Protein AF-A0A843CC40-F1 (afdb_monomer)

Mean predicted aligned error: 7.05 Å

Secondary structure (DSSP, 8-state):
-HHHHHHHHHHHHHHHHHHHHHHHTT-HHHHHHHHHHHHHHHHHHHHHHHHS-------TTS----

Sequence (66 aa):
MEEDIQRWWDRATEDLETAKFNFRGKKYRAAAFFSQQATEKALKALYIKRFRKLKRLTISSYWQPN

Foldseek 3Di:
DLVQLVVLQVQLVVLQVQLVVCVVVVVNVSNVVSPVSSVVSNVQSVCCVVPVDDPDPDPPPPDDDD

Nearest PDB structures (foldseek):
  7pf9-assembly1_A  TM=9.658E-01  e=3.690E+00  Synechococcus sp. CC9311
  6son-assembly1_A  TM=9.634E-01  e=4.164E+00  Synechococcus sp. CC9311
  6soq-assembly1_A  TM=9.596E-01  e=4.423E+00  Synechococcus sp. CC9311
  4toc-assembly1_I  TM=8.100E-01  e=7.614E+00  Pseudomonas aeruginosa PAO1
  7zss-assembly1_P  TM=7.343E-01  e=9.125E+00  Drosophila melanogaster

Radius of gyration: 15.64 Å; Cα contacts (8 Å, |Δi|>4): 55; chains: 1; bounding box: 32×29×46 Å

Structure (mmCIF, N/CA/C/O backbone):
data_AF-A0A843CC40-F1
#
_entry.id   AF-A0A843CC40-F1
#
loop_
_atom_site.group_PDB
_atom_site.id
_atom_site.type_symbol
_atom_site.label_atom_id
_atom_site.label_alt_id
_atom_site.label_comp_id
_atom_site.label_asym_id
_atom_site.label_entity_id
_atom_site.label_seq_id
_atom_site.pdbx_PDB_ins_code
_atom_site.Cartn_x
_atom_site.Cartn_y
_atom_site.Cartn_z
_atom_site.occupancy
_atom_site.B_iso_or_equiv
_atom_site.auth_seq_id
_atom_site.auth_comp_id
_atom_site.auth_asym_id
_atom_site.auth_atom_id
_atom_site.pdbx_PDB_model_num
ATOM 1 N N . MET A 1 1 ? 15.928 1.330 -13.574 1.00 68.56 1 MET A N 1
ATOM 2 C CA . MET A 1 1 ? 15.080 0.117 -13.703 1.00 68.56 1 MET A CA 1
ATOM 3 C C . MET A 1 1 ? 15.059 -0.692 -12.417 1.00 68.56 1 MET A C 1
ATOM 5 O O . MET A 1 1 ? 13.980 -0.884 -11.878 1.00 68.56 1 MET A O 1
ATOM 9 N N . GLU A 1 2 ? 16.204 -1.151 -11.908 1.00 74.94 2 GLU A N 1
ATOM 10 C CA . GLU A 1 2 ? 16.260 -1.859 -10.615 1.00 74.94 2 GLU A CA 1
ATOM 11 C C . GLU A 1 2 ? 15.929 -0.918 -9.445 1.00 74.94 2 GLU A C 1
ATOM 13 O O . GLU A 1 2 ? 15.063 -1.227 -8.631 1.00 74.94 2 GLU A O 1
ATOM 18 N N . GLU A 1 3 ? 16.462 0.307 -9.486 1.00 80.00 3 GLU A N 1
ATOM 19 C CA . GLU A 1 3 ? 16.061 1.410 -8.599 1.00 80.00 3 GLU A CA 1
ATOM 20 C C . GLU A 1 3 ? 14.559 1.735 -8.681 1.00 80.00 3 GLU A C 1
ATOM 22 O O . GLU A 1 3 ? 13.929 2.022 -7.667 1.00 80.00 3 GLU A O 1
ATOM 27 N N . ASP A 1 4 ? 13.940 1.639 -9.866 1.00 85.56 4 ASP A N 1
ATOM 28 C CA . ASP A 1 4 ? 12.499 1.878 -10.019 1.00 85.56 4 ASP A CA 1
ATOM 29 C C . ASP A 1 4 ? 11.671 0.770 -9.364 1.00 85.56 4 ASP A C 1
ATOM 31 O O . ASP A 1 4 ? 10.642 1.053 -8.753 1.00 85.56 4 ASP A O 1
ATOM 35 N N . ILE A 1 5 ? 12.108 -0.490 -9.487 1.00 92.88 5 ILE A N 1
ATOM 36 C CA . ILE A 1 5 ? 11.462 -1.638 -8.834 1.00 92.88 5 ILE A CA 1
ATOM 37 C C . ILE A 1 5 ? 11.525 -1.457 -7.320 1.00 92.88 5 ILE A C 1
ATOM 39 O O . ILE A 1 5 ? 10.485 -1.554 -6.668 1.00 92.88 5 ILE A O 1
ATOM 43 N N . GLN A 1 6 ? 12.711 -1.147 -6.786 1.00 95.31 6 GLN A N 1
ATOM 44 C CA . GLN A 1 6 ? 12.900 -0.932 -5.355 1.00 95.31 6 GLN A CA 1
ATOM 45 C C . GLN A 1 6 ? 12.042 0.234 -4.861 1.00 95.31 6 GLN A C 1
ATOM 47 O O . GLN A 1 6 ? 11.279 0.081 -3.918 1.00 95.31 6 GLN A O 1
ATOM 52 N N . ARG A 1 7 ? 12.028 1.353 -5.588 1.00 95.81 7 ARG A N 1
ATOM 53 C CA . ARG A 1 7 ? 11.184 2.506 -5.260 1.00 95.81 7 ARG A CA 1
ATOM 54 C C . ARG A 1 7 ? 9.690 2.169 -5.211 1.00 95.81 7 ARG A C 1
ATOM 56 O O . ARG A 1 7 ? 8.975 2.682 -4.352 1.00 95.81 7 ARG A O 1
ATOM 63 N N . TRP A 1 8 ? 9.175 1.366 -6.148 1.00 96.25 8 TRP A N 1
ATOM 64 C CA . TRP A 1 8 ? 7.768 0.938 -6.110 1.00 96.25 8 TRP A CA 1
ATOM 65 C C . TRP A 1 8 ? 7.492 -0.023 -4.954 1.00 96.25 8 TRP A C 1
ATOM 67 O O . TRP A 1 8 ? 6.419 0.052 -4.357 1.00 96.25 8 TRP A O 1
ATOM 77 N N . TRP A 1 9 ? 8.451 -0.889 -4.633 1.00 97.62 9 TRP A N 1
ATOM 78 C CA . TRP A 1 9 ? 8.371 -1.811 -3.507 1.00 97.62 9 TRP A CA 1
ATOM 79 C C . TRP A 1 9 ? 8.380 -1.092 -2.151 1.00 97.62 9 TRP A C 1
ATOM 81 O O . TRP A 1 9 ? 7.534 -1.376 -1.30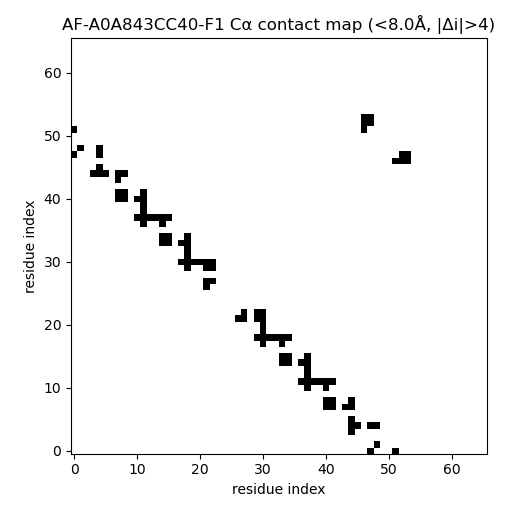2 1.00 97.62 9 TRP A O 1
ATOM 91 N N . ASP A 1 10 ? 9.263 -0.111 -1.969 1.00 98.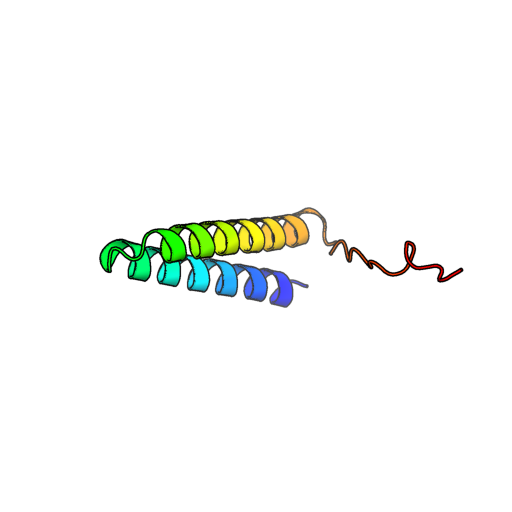25 10 ASP A N 1
ATOM 92 C CA 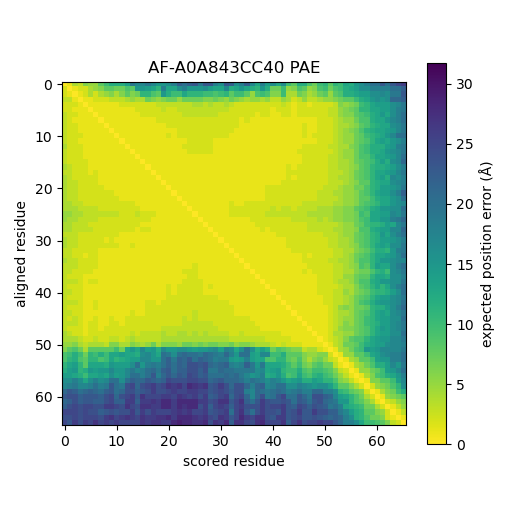. ASP A 1 10 ? 9.355 0.680 -0.739 1.00 98.25 10 ASP A CA 1
ATOM 93 C C . ASP A 1 10 ? 8.047 1.435 -0.489 1.00 98.25 10 ASP A C 1
ATOM 95 O O . ASP A 1 10 ? 7.449 1.314 0.578 1.00 98.25 10 ASP A O 1
ATOM 99 N N . ARG A 1 11 ? 7.505 2.092 -1.523 1.00 98.25 11 ARG A N 1
ATOM 100 C CA . ARG A 1 11 ? 6.194 2.762 -1.447 1.00 98.25 11 ARG A CA 1
ATOM 101 C C . ARG A 1 11 ? 5.052 1.804 -1.121 1.00 98.25 11 ARG A C 1
ATOM 103 O O . ARG A 1 11 ? 4.152 2.160 -0.3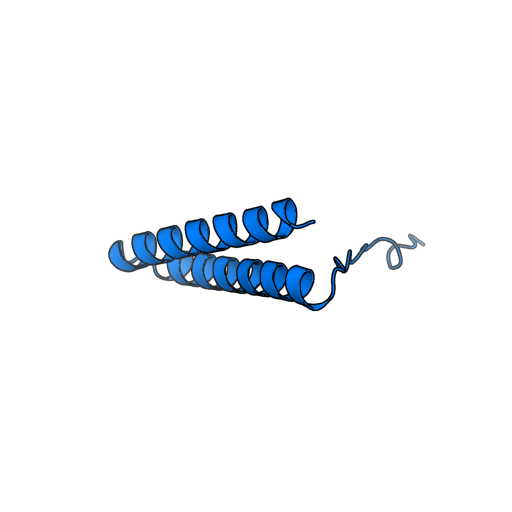70 1.00 98.25 11 ARG A O 1
ATOM 110 N N . ALA A 1 12 ? 5.062 0.598 -1.692 1.00 98.56 12 ALA A N 1
ATOM 111 C CA . ALA A 1 12 ? 4.059 -0.417 -1.372 1.00 98.56 12 ALA A CA 1
ATOM 112 C C . ALA A 1 12 ? 4.131 -0.834 0.106 1.00 98.56 12 ALA A C 1
ATOM 114 O O . ALA A 1 12 ? 3.103 -1.057 0.744 1.00 98.56 12 ALA A O 1
ATOM 115 N N . THR A 1 13 ? 5.346 -0.911 0.648 1.00 98.62 13 THR A N 1
ATOM 116 C CA . THR A 1 13 ? 5.597 -1.253 2.050 1.00 98.62 13 THR A CA 1
ATOM 117 C C . THR A 1 13 ? 5.144 -0.125 2.982 1.00 98.62 13 THR A C 1
ATOM 119 O O . THR A 1 13 ? 4.448 -0.390 3.960 1.00 98.62 13 THR A O 1
ATOM 122 N N . GLU A 1 14 ? 5.444 1.133 2.650 1.00 98.69 14 GLU A N 1
ATOM 123 C CA . GLU A 1 14 ? 4.956 2.316 3.377 1.00 98.69 14 GLU A CA 1
ATOM 124 C C . GLU A 1 14 ? 3.419 2.391 3.405 1.00 98.69 14 GLU A C 1
ATOM 126 O O . GLU A 1 14 ? 2.818 2.632 4.459 1.00 98.69 14 GLU A O 1
ATOM 131 N N . ASP A 1 15 ? 2.762 2.129 2.270 1.00 98.81 15 ASP A N 1
ATOM 132 C CA . ASP A 1 15 ? 1.299 2.072 2.193 1.00 98.81 15 ASP A CA 1
ATOM 133 C C . ASP A 1 15 ? 0.735 0.951 3.077 1.00 98.81 15 ASP A C 1
ATOM 135 O O . ASP A 1 15 ? -0.265 1.146 3.770 1.00 98.81 15 ASP A O 1
ATOM 139 N N . LEU A 1 16 ? 1.382 -0.219 3.110 1.00 98.81 16 LEU A N 1
ATOM 140 C CA . LEU A 1 16 ? 0.958 -1.329 3.961 1.00 98.81 16 LEU A CA 1
ATOM 141 C C . LEU A 1 16 ? 1.085 -0.985 5.4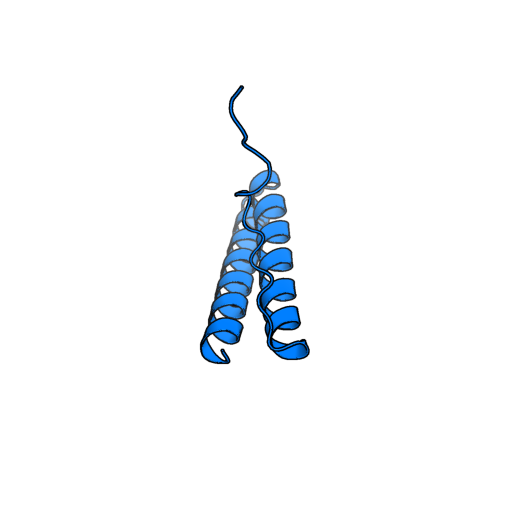52 1.00 98.81 16 LEU A C 1
ATOM 143 O O . LEU A 1 16 ? 0.173 -1.274 6.231 1.00 98.81 16 LEU A O 1
ATOM 147 N N . GLU A 1 17 ? 2.178 -0.345 5.865 1.00 98.81 17 GLU A N 1
ATOM 148 C CA . GLU A 1 17 ? 2.338 0.112 7.250 1.00 98.81 17 GLU A CA 1
ATOM 149 C C . GLU A 1 17 ? 1.297 1.175 7.618 1.00 98.81 17 GLU A C 1
ATOM 151 O O . GLU A 1 17 ? 0.687 1.115 8.693 1.00 98.81 17 GLU A O 1
ATOM 156 N N . THR A 1 18 ? 0.985 2.074 6.684 1.00 98.75 18 THR A N 1
ATOM 157 C CA . THR A 1 18 ? -0.092 3.057 6.838 1.00 98.75 18 THR A CA 1
ATOM 158 C C . THR A 1 18 ? -1.459 2.377 6.965 1.00 98.75 18 THR A C 1
ATOM 160 O O . THR A 1 18 ? -2.272 2.760 7.815 1.00 98.75 18 THR A O 1
ATOM 163 N N . ALA A 1 19 ? -1.727 1.328 6.181 1.00 98.81 19 ALA A N 1
ATOM 164 C CA . ALA A 1 19 ? -2.952 0.540 6.283 1.00 98.81 19 ALA A CA 1
ATOM 165 C C . ALA A 1 19 ? -3.080 -0.133 7.657 1.00 98.81 19 ALA A C 1
ATOM 167 O O . ALA A 1 19 ? -4.128 -0.026 8.301 1.00 98.81 19 ALA A O 1
ATOM 168 N N . LYS A 1 20 ? -2.001 -0.760 8.149 1.00 98.88 20 LYS A N 1
ATOM 169 C CA . LYS A 1 20 ? -1.949 -1.390 9.479 1.00 98.88 20 LYS A CA 1
ATOM 170 C C . LYS A 1 20 ? -2.171 -0.375 10.602 1.00 98.88 20 LYS A C 1
ATOM 172 O O . LYS A 1 20 ? -2.933 -0.652 11.530 1.00 98.88 20 LYS A O 1
ATOM 177 N N . PHE A 1 21 ? -1.541 0.799 10.523 1.00 98.81 21 PHE A N 1
ATOM 178 C CA . PHE A 1 21 ? -1.740 1.880 11.492 1.00 98.81 21 PHE A CA 1
ATOM 179 C C . PHE A 1 21 ? -3.205 2.336 11.532 1.00 98.81 21 PHE A C 1
ATOM 181 O O . PHE A 1 21 ? -3.811 2.382 12.604 1.00 98.81 21 PHE A O 1
ATOM 188 N N . ASN A 1 22 ? -3.810 2.580 10.366 1.00 98.75 22 ASN A N 1
ATOM 189 C CA . ASN A 1 22 ? -5.216 2.975 10.264 1.00 98.75 22 ASN A CA 1
ATOM 190 C C . ASN A 1 22 ? -6.175 1.885 10.755 1.00 98.75 22 ASN A C 1
ATOM 192 O O . ASN A 1 22 ? -7.177 2.201 11.397 1.00 98.75 22 ASN A O 1
ATOM 196 N N . PHE A 1 23 ? -5.871 0.612 10.496 1.00 98.75 23 PHE A N 1
ATOM 197 C CA . PHE A 1 23 ? -6.674 -0.508 10.980 1.00 98.75 23 PHE A CA 1
ATOM 198 C C . PHE A 1 23 ? -6.695 -0.552 12.513 1.00 98.75 23 PHE A C 1
ATOM 200 O O . PHE A 1 23 ? -7.771 -0.584 13.110 1.00 98.75 23 PHE A O 1
ATOM 207 N N . ARG A 1 24 ? -5.521 -0.448 13.159 1.00 98.69 24 ARG A N 1
ATOM 208 C CA . ARG A 1 24 ? -5.410 -0.358 14.628 1.00 98.69 24 ARG A CA 1
ATOM 209 C C . ARG A 1 24 ? -6.141 0.864 15.190 1.00 98.69 24 ARG A C 1
ATOM 211 O O . ARG A 1 24 ? -6.804 0.765 16.216 1.00 98.69 24 ARG A O 1
ATOM 218 N N . GLY A 1 25 ? -6.082 1.994 14.484 1.00 98.56 25 GLY A N 1
ATOM 219 C CA . GLY A 1 25 ? -6.816 3.219 14.814 1.00 98.56 25 GLY A CA 1
ATOM 220 C C . GLY A 1 25 ? -8.319 3.186 14.498 1.00 98.56 25 GLY A C 1
ATOM 221 O O . GLY A 1 25 ? -8.971 4.228 14.583 1.00 98.56 25 GLY A O 1
ATOM 222 N N . LYS A 1 26 ? -8.877 2.032 14.096 1.00 98.50 26 LYS A N 1
ATOM 223 C CA . LYS A 1 26 ? -10.284 1.846 13.683 1.00 98.50 26 LYS A CA 1
ATOM 224 C C . LYS A 1 26 ? -10.722 2.755 12.520 1.00 98.50 26 LYS A C 1
ATOM 226 O O . LYS A 1 26 ? -11.909 2.994 12.310 1.00 98.50 26 LYS A O 1
ATOM 231 N N . LYS A 1 27 ? -9.776 3.261 11.723 1.00 98.56 27 LYS A N 1
ATOM 232 C CA . LYS A 1 27 ? -10.014 4.065 10.514 1.00 98.56 27 LYS A CA 1
ATOM 233 C C . LYS A 1 27 ? -10.125 3.151 9.291 1.00 98.56 27 LYS A C 1
ATOM 235 O O . LYS A 1 27 ? -9.324 3.222 8.362 1.00 98.56 27 LYS A O 1
ATOM 240 N N . TYR A 1 28 ? -11.129 2.273 9.282 1.00 98.50 28 TYR A N 1
ATOM 241 C CA . TYR A 1 28 ? -11.212 1.161 8.323 1.00 98.50 28 TYR A CA 1
ATOM 242 C C . TYR A 1 28 ? -11.274 1.589 6.853 1.00 98.50 28 TYR A C 1
ATOM 244 O O . TYR A 1 28 ? -10.648 0.954 6.010 1.00 98.50 28 TYR A O 1
ATOM 252 N N . ARG A 1 29 ? -11.952 2.701 6.534 1.00 98.62 29 ARG A N 1
ATOM 253 C CA . ARG A 1 29 ? -11.967 3.246 5.165 1.00 98.62 29 ARG A CA 1
ATOM 254 C C . ARG A 1 29 ? -10.557 3.608 4.684 1.00 98.62 29 ARG A C 1
ATOM 256 O O . ARG A 1 29 ? -10.199 3.280 3.557 1.00 98.62 29 ARG A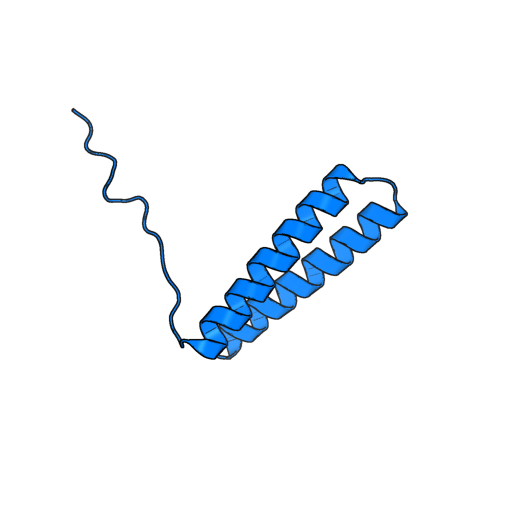 O 1
ATOM 263 N N . ALA A 1 30 ? -9.762 4.260 5.533 1.00 98.31 30 ALA A N 1
ATOM 264 C CA . ALA A 1 30 ? -8.378 4.594 5.210 1.00 98.31 30 ALA A CA 1
ATOM 265 C C . ALA A 1 30 ? -7.522 3.324 5.112 1.00 98.31 30 ALA A C 1
ATOM 267 O O . ALA A 1 30 ? -6.765 3.173 4.160 1.00 98.31 30 ALA A O 1
ATOM 268 N N . ALA A 1 31 ? -7.702 2.370 6.032 1.00 98.81 31 ALA A N 1
ATOM 269 C CA . ALA A 1 31 ? -7.003 1.087 5.985 1.00 98.81 31 ALA A CA 1
ATOM 270 C C . ALA A 1 31 ? -7.253 0.328 4.668 1.00 98.81 31 ALA A C 1
ATOM 272 O O . ALA A 1 31 ? -6.306 -0.150 4.044 1.00 98.81 31 ALA A O 1
ATOM 273 N N . ALA A 1 32 ? -8.506 0.267 4.206 1.00 98.69 32 ALA A N 1
ATOM 274 C CA . ALA A 1 32 ? -8.868 -0.364 2.938 1.00 98.69 32 ALA A CA 1
ATOM 275 C C . ALA A 1 32 ? -8.245 0.359 1.732 1.00 98.69 32 ALA A C 1
ATOM 277 O O . ALA A 1 32 ? -7.675 -0.289 0.857 1.00 98.69 32 ALA A O 1
ATOM 278 N N . PHE A 1 33 ? -8.292 1.697 1.715 1.00 98.69 33 PHE A N 1
ATOM 279 C CA . PHE A 1 33 ? -7.667 2.503 0.663 1.00 98.69 33 PHE A CA 1
ATOM 280 C C . PHE A 1 33 ? -6.158 2.241 0.564 1.00 98.69 33 PHE A C 1
ATOM 282 O O . PHE A 1 33 ? -5.653 1.910 -0.507 1.00 98.69 33 PHE A O 1
ATOM 289 N N . PHE A 1 34 ? -5.439 2.305 1.685 1.00 98.75 34 PHE A N 1
ATOM 290 C CA . PHE A 1 34 ? -3.998 2.059 1.696 1.00 98.75 34 PHE A CA 1
ATOM 291 C C . PHE A 1 34 ? -3.638 0.595 1.394 1.00 98.75 34 PHE A C 1
ATOM 293 O O . PHE A 1 34 ? -2.615 0.338 0.769 1.00 98.75 34 PHE A O 1
ATOM 300 N N . SER A 1 35 ? -4.507 -0.367 1.722 1.00 98.81 35 SER A N 1
ATOM 301 C CA . SER A 1 35 ? -4.321 -1.772 1.317 1.00 98.81 35 SER A CA 1
ATOM 302 C C . SER A 1 35 ? -4.402 -1.949 -0.207 1.00 98.81 35 SER A C 1
ATOM 304 O O . SER A 1 35 ? -3.595 -2.674 -0.797 1.00 98.81 35 SER A O 1
ATOM 306 N N . GLN A 1 36 ? -5.342 -1.257 -0.863 1.00 98.75 36 GLN A N 1
ATOM 307 C CA . GLN A 1 36 ? -5.446 -1.234 -2.326 1.00 98.75 36 GLN A CA 1
ATOM 308 C C . GLN A 1 36 ? -4.204 -0.587 -2.952 1.00 98.75 36 GLN A C 1
ATOM 310 O O . GLN A 1 36 ? -3.621 -1.155 -3.875 1.00 98.75 36 GLN A O 1
ATOM 315 N N . GLN A 1 37 ? -3.756 0.547 -2.407 1.00 98.75 37 GLN A N 1
ATOM 316 C CA . GLN A 1 37 ? -2.556 1.251 -2.861 1.00 98.75 37 GLN A CA 1
ATOM 317 C C . GLN A 1 37 ? -1.277 0.413 -2.716 1.00 98.75 37 GLN A C 1
ATOM 319 O O . GLN A 1 37 ? -0.493 0.345 -3.667 1.00 98.75 37 GLN A O 1
ATOM 324 N N . ALA A 1 38 ? -1.099 -0.273 -1.583 1.00 98.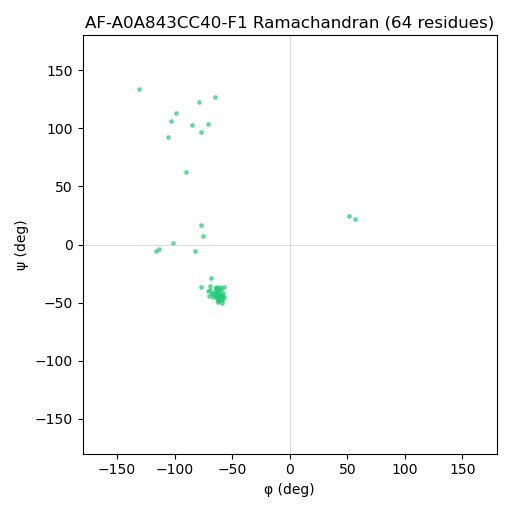81 38 ALA A N 1
ATOM 325 C CA . ALA A 1 38 ? 0.016 -1.189 -1.355 1.00 98.81 38 ALA A CA 1
ATOM 326 C C . ALA A 1 38 ? 0.032 -2.316 -2.398 1.00 98.81 38 ALA A C 1
ATOM 328 O O . ALA A 1 38 ? 1.056 -2.583 -3.028 1.00 98.81 38 ALA A O 1
ATOM 329 N N . THR A 1 39 ? -1.130 -2.928 -2.644 1.00 98.56 39 THR A N 1
ATOM 330 C CA . THR A 1 39 ? -1.281 -4.016 -3.622 1.00 98.56 39 THR A CA 1
ATOM 331 C C . THR A 1 39 ? -0.955 -3.546 -5.040 1.00 98.56 39 THR A C 1
ATOM 333 O O . THR A 1 39 ? -0.173 -4.188 -5.740 1.00 98.56 39 THR A O 1
ATOM 336 N N . GLU A 1 40 ? -1.503 -2.404 -5.465 1.00 98.06 40 GLU A N 1
ATOM 337 C CA . GLU A 1 40 ? -1.265 -1.842 -6.798 1.00 98.06 40 GLU A CA 1
ATOM 338 C C . GLU A 1 40 ? 0.230 -1.579 -7.043 1.00 98.06 40 GLU A C 1
ATOM 340 O O . GLU A 1 40 ? 0.779 -1.959 -8.083 1.00 98.06 40 GLU A O 1
ATOM 345 N N . LYS A 1 41 ? 0.918 -0.977 -6.067 1.00 97.62 41 LYS A N 1
ATOM 346 C CA . LYS A 1 41 ? 2.346 -0.651 -6.182 1.00 97.62 41 LYS A CA 1
ATOM 347 C C . LYS A 1 41 ? 3.234 -1.894 -6.133 1.00 97.62 41 LYS A C 1
ATOM 349 O O . LYS A 1 41 ? 4.163 -1.989 -6.936 1.00 97.62 41 LYS A O 1
ATOM 354 N N . ALA A 1 42 ? 2.919 -2.872 -5.282 1.00 97.94 42 ALA A N 1
ATOM 355 C CA . ALA A 1 42 ? 3.641 -4.143 -5.230 1.00 97.94 42 ALA A CA 1
ATOM 356 C C . ALA A 1 42 ? 3.518 -4.914 -6.555 1.00 97.94 42 ALA A C 1
ATOM 358 O O . ALA A 1 42 ? 4.520 -5.377 -7.107 1.00 97.94 42 ALA A O 1
ATOM 359 N N . LEU A 1 43 ? 2.308 -4.987 -7.122 1.00 96.94 43 LEU A N 1
ATOM 360 C CA . LEU A 1 43 ? 2.082 -5.614 -8.427 1.00 96.94 43 LEU A CA 1
ATOM 361 C C . LEU A 1 43 ? 2.808 -4.869 -9.550 1.00 96.94 43 LEU A C 1
ATOM 363 O O . LEU A 1 43 ? 3.360 -5.503 -10.448 1.00 96.94 43 LEU A O 1
ATOM 367 N N . LYS A 1 44 ? 2.875 -3.536 -9.489 1.00 94.31 44 LYS A N 1
ATOM 368 C CA . LYS A 1 44 ? 3.651 -2.732 -10.439 1.00 94.31 44 LYS A CA 1
ATOM 369 C C . LYS A 1 44 ? 5.151 -3.019 -10.347 1.00 94.31 44 LYS A C 1
ATOM 371 O O . LYS A 1 44 ? 5.781 -3.213 -11.387 1.00 94.31 44 LYS A O 1
ATOM 376 N N . ALA A 1 45 ? 5.712 -3.104 -9.139 1.00 95.25 45 ALA A N 1
ATOM 377 C CA . ALA A 1 45 ? 7.108 -3.490 -8.924 1.00 95.25 45 ALA A CA 1
ATOM 378 C C . ALA A 1 45 ? 7.395 -4.886 -9.509 1.00 95.25 45 ALA A C 1
ATOM 380 O O . ALA A 1 45 ? 8.337 -5.056 -10.287 1.00 95.25 45 ALA A O 1
ATOM 381 N N . LEU A 1 46 ? 6.530 -5.863 -9.212 1.00 95.19 46 LEU A N 1
ATOM 382 C CA . LEU A 1 46 ? 6.622 -7.225 -9.742 1.00 95.19 46 LEU A CA 1
ATOM 383 C C . LEU A 1 46 ? 6.540 -7.254 -11.274 1.00 95.19 46 LEU A C 1
ATOM 385 O O . LEU A 1 46 ? 7.333 -7.934 -11.925 1.00 95.19 46 LEU A O 1
ATOM 389 N N . TYR A 1 47 ? 5.612 -6.499 -11.860 1.00 93.50 47 TYR A N 1
ATOM 390 C CA . TYR A 1 47 ? 5.439 -6.424 -13.307 1.00 93.50 47 TYR A CA 1
ATOM 391 C C . TYR A 1 47 ? 6.690 -5.861 -13.995 1.00 93.50 47 TYR A C 1
ATOM 393 O O . TYR A 1 47 ? 7.184 -6.450 -14.959 1.00 93.50 47 TYR A O 1
ATOM 401 N N . ILE A 1 48 ? 7.253 -4.760 -13.482 1.00 90.94 48 ILE A N 1
ATOM 402 C CA . ILE A 1 48 ? 8.496 -4.182 -14.019 1.00 90.94 48 ILE A CA 1
ATOM 403 C C . ILE A 1 48 ? 9.638 -5.193 -13.892 1.00 90.94 48 ILE A C 1
ATOM 405 O O . ILE A 1 48 ? 10.356 -5.411 -14.866 1.00 90.94 48 ILE A O 1
ATOM 409 N N . LYS A 1 49 ? 9.772 -5.862 -12.739 1.00 92.25 49 LYS A N 1
ATOM 410 C CA . LYS A 1 49 ? 10.795 -6.894 -12.518 1.00 92.25 49 LYS A CA 1
ATOM 411 C C . LYS A 1 49 ? 10.677 -8.043 -13.518 1.00 92.25 49 LYS A C 1
ATOM 413 O O . LYS A 1 49 ? 11.681 -8.485 -14.070 1.00 92.25 49 LYS A O 1
ATOM 418 N N . ARG A 1 50 ? 9.455 -8.515 -13.782 1.00 92.62 50 ARG A N 1
ATOM 419 C CA . ARG A 1 50 ? 9.201 -9.679 -14.643 1.00 92.62 50 ARG A CA 1
ATOM 420 C C . ARG A 1 50 ? 9.323 -9.377 -16.135 1.00 9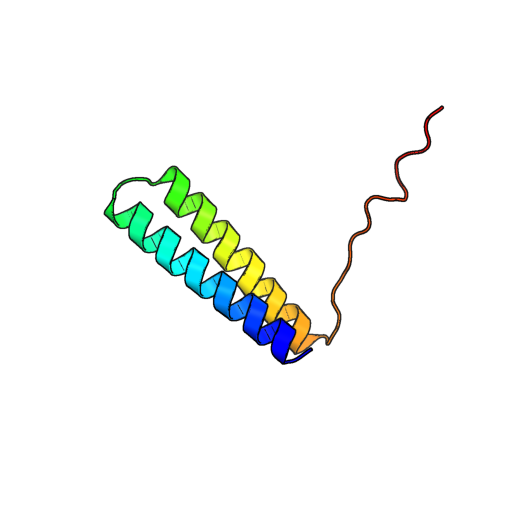2.62 50 ARG A C 1
ATOM 422 O O . ARG A 1 50 ? 9.766 -10.251 -16.882 1.00 92.62 50 ARG A O 1
ATOM 429 N N . PHE A 1 51 ? 8.902 -8.188 -16.565 1.00 89.88 51 PHE A N 1
ATOM 430 C CA . PHE A 1 51 ? 8.742 -7.849 -17.985 1.00 89.88 51 PHE A CA 1
ATOM 431 C C . PHE A 1 51 ? 9.662 -6.726 -18.472 1.00 89.88 51 PHE A C 1
ATOM 433 O O . PHE A 1 51 ? 9.656 -6.430 -19.666 1.00 89.88 51 PHE A O 1
ATOM 440 N N . ARG A 1 52 ? 10.432 -6.083 -17.579 1.00 82.38 52 ARG A N 1
ATOM 441 C CA . ARG A 1 52 ? 11.322 -4.939 -17.869 1.00 82.38 52 ARG A CA 1
ATOM 442 C C . ARG A 1 52 ? 10.631 -3.790 -18.618 1.00 82.38 52 ARG A C 1
ATOM 444 O O . ARG A 1 52 ? 11.269 -3.020 -19.329 1.00 82.38 52 ARG A O 1
ATOM 451 N N . LYS A 1 53 ? 9.306 -3.676 -18.483 1.00 74.62 53 LYS A N 1
ATOM 452 C CA . LYS A 1 53 ? 8.468 -2.696 -19.183 1.00 74.62 53 LYS A CA 1
ATOM 453 C C . LYS A 1 53 ? 7.560 -1.982 -18.196 1.00 74.62 53 LYS A C 1
ATOM 455 O O . LYS A 1 53 ? 6.871 -2.620 -17.405 1.00 74.62 53 LYS A O 1
ATOM 460 N N . LEU A 1 54 ? 7.497 -0.659 -18.311 1.00 68.69 54 LEU A N 1
ATOM 461 C CA . LEU A 1 54 ? 6.467 0.152 -17.677 1.00 68.69 54 LEU A CA 1
ATOM 462 C C . LEU A 1 54 ? 5.391 0.449 -18.728 1.00 68.69 54 LEU A C 1
ATOM 464 O O . LEU A 1 54 ? 5.660 1.160 -19.696 1.00 68.69 54 LEU A O 1
ATOM 468 N N . LYS A 1 55 ? 4.171 -0.083 -18.575 1.00 66.19 55 LYS A N 1
ATOM 469 C CA . LYS A 1 55 ? 3.049 0.378 -19.407 1.00 66.19 55 LYS A CA 1
ATOM 470 C C . LYS A 1 55 ? 2.679 1.792 -18.960 1.00 66.19 55 LYS A C 1
ATOM 472 O O . LYS A 1 55 ? 2.061 1.975 -17.915 1.00 66.19 55 LYS A O 1
ATOM 477 N N . ARG A 1 56 ? 3.069 2.795 -19.747 1.00 59.41 56 ARG A N 1
ATOM 478 C CA . ARG A 1 56 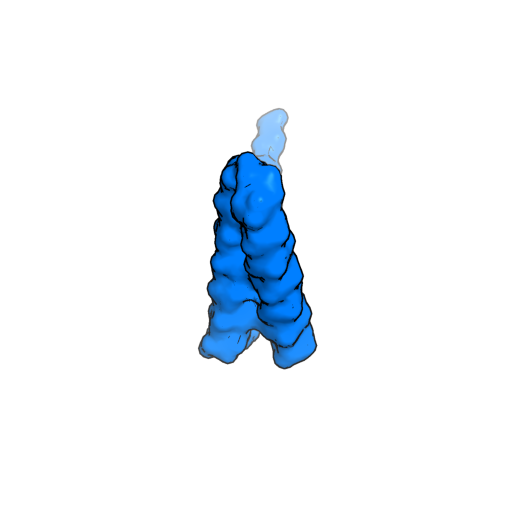? 2.561 4.161 -19.615 1.00 59.41 56 ARG A CA 1
ATOM 479 C C . ARG A 1 56 ? 1.250 4.243 -20.391 1.00 59.41 56 ARG A C 1
ATOM 481 O O . ARG A 1 56 ? 1.265 4.292 -21.615 1.00 59.41 56 ARG A O 1
ATOM 488 N N . LEU A 1 57 ? 0.127 4.216 -19.682 1.00 59.59 57 LEU A N 1
ATOM 489 C CA . LEU A 1 57 ? -1.173 4.530 -20.269 1.00 59.59 57 LEU A CA 1
ATOM 490 C C . LEU A 1 57 ? -1.261 6.055 -20.401 1.00 59.59 57 LEU A C 1
ATOM 492 O O . LEU A 1 57 ? -1.531 6.753 -19.430 1.00 59.59 57 LEU A O 1
ATOM 496 N N . THR A 1 58 ? -0.948 6.590 -21.579 1.00 51.59 58 THR A N 1
ATOM 497 C CA . THR A 1 58 ? -1.229 7.992 -21.914 1.00 51.59 58 THR A CA 1
ATOM 498 C C . THR A 1 58 ? -2.700 8.128 -22.284 1.00 51.59 58 THR A C 1
ATOM 500 O O . THR A 1 58 ? -3.149 7.510 -23.242 1.00 51.59 58 THR A O 1
ATOM 503 N N . ILE A 1 59 ? -3.435 8.986 -21.574 1.00 58.94 59 ILE A N 1
ATOM 504 C CA . ILE A 1 59 ? -4.855 9.302 -21.836 1.00 58.94 59 ILE A CA 1
ATOM 505 C C . ILE A 1 59 ? -5.008 10.271 -23.039 1.00 58.94 59 ILE A C 1
ATOM 507 O O . ILE A 1 59 ? -6.038 10.901 -23.230 1.00 58.94 59 ILE A O 1
ATOM 511 N N . SER A 1 60 ? -3.973 10.424 -23.873 1.00 56.72 60 SER A N 1
ATOM 512 C CA . SER A 1 60 ? -3.883 11.502 -24.871 1.00 56.72 60 SER A CA 1
ATOM 513 C C . SER A 1 60 ? -4.629 11.230 -26.185 1.00 56.72 60 SER A C 1
ATOM 515 O O . SER A 1 60 ? -4.656 12.112 -27.033 1.00 56.72 60 SER A O 1
ATOM 517 N N . SER A 1 61 ? -5.208 10.044 -26.401 1.00 55.69 61 SER A N 1
ATOM 518 C CA . SER A 1 61 ? -5.840 9.694 -27.688 1.00 55.69 61 SER A CA 1
ATOM 519 C C . SER A 1 61 ? -7.370 9.791 -27.713 1.00 55.69 61 SER A C 1
ATOM 521 O O . SER A 1 61 ? -7.956 9.468 -28.739 1.00 55.69 61 SER A O 1
ATOM 523 N N . TYR A 1 62 ? -8.024 10.193 -26.616 1.00 58.56 62 TYR A N 1
ATOM 524 C CA . TYR A 1 62 ? -9.497 10.190 -26.508 1.00 58.56 62 TYR A CA 1
ATOM 525 C C . TYR A 1 62 ? -10.144 11.577 -26.403 1.00 58.56 62 TYR A C 1
ATOM 527 O O . TYR A 1 62 ? -11.366 11.667 -26.400 1.00 58.56 62 TYR A O 1
ATOM 535 N N . TRP A 1 63 ? -9.359 12.654 -26.340 1.00 57.03 63 TRP A N 1
ATOM 536 C CA . TRP A 1 63 ? -9.881 14.021 -26.379 1.00 57.03 63 TRP A CA 1
ATOM 537 C C . TRP A 1 63 ? -9.591 14.641 -27.745 1.00 57.03 63 TRP A C 1
ATOM 539 O O . TRP A 1 63 ? -8.526 15.213 -27.962 1.00 57.03 63 TRP A O 1
ATOM 549 N N . GLN A 1 64 ? -10.542 14.511 -28.668 1.00 55.25 64 GLN A N 1
ATOM 550 C CA . GLN A 1 64 ? -10.681 15.456 -29.772 1.00 55.25 64 GLN A CA 1
ATOM 551 C C . GLN A 1 64 ? -11.861 16.367 -29.421 1.00 55.25 64 GLN A C 1
ATOM 553 O O . GLN A 1 64 ? -12.990 15.877 -29.394 1.00 55.25 64 GLN A O 1
ATOM 558 N N . PRO A 1 65 ? -11.629 17.636 -29.040 1.00 62.38 65 PRO A N 1
ATOM 559 C CA . PRO A 1 65 ? -12.726 18.582 -28.909 1.00 62.38 65 PRO A CA 1
ATOM 560 C C . PRO A 1 65 ? -13.333 18.813 -30.300 1.00 62.38 65 PRO A C 1
ATOM 562 O O . PRO A 1 65 ? -12.593 19.087 -31.245 1.00 62.38 65 PRO A O 1
ATOM 565 N N . ASN A 1 66 ? -14.654 18.643 -30.407 1.00 62.66 66 ASN A N 1
ATOM 566 C CA . ASN A 1 66 ? -15.438 19.087 -31.563 1.00 62.66 66 ASN A CA 1
ATOM 567 C C . ASN A 1 66 ? -15.426 20.614 -31.661 1.00 62.66 66 ASN A C 1
ATOM 569 O O . ASN A 1 66 ? -15.499 21.258 -30.587 1.00 62.66 66 ASN A O 1
#

Solvent-accessible surface area (backbone atoms only — not comparable to full-atom values): 3660 Å² total; per-residue (Å²): 106,71,66,54,28,50,54,29,38,53,51,14,51,53,27,40,53,51,12,54,53,26,45,76,68,69,38,52,70,56,14,53,51,25,45,52,52,14,50,54,29,38,52,49,18,51,45,31,71,76,65,78,50,80,89,78,84,71,81,76,87,77,75,76,85,129

pLDDT: mean 88.05, std 15.57, range [51.59, 98.88]